Protein AF-A0A2T2UQH9-F1 (afdb_monomer_lite)

Foldseek 3Di:
DDDDDDDDDDDDDDDDDDDDPPDDDPPQDAPVNADLVRLLLLLLLLLQLCVQCVVVVVVLVVVLCVPQNDLVPGDPVSVVVSVVVVVVSVVVSVVSSLVSSCVSCVVVVHHSVVSVSLVVSLVVHVVSVVSSVVSNVVSNVVPPPPPPPPDPPPPDDDDD

Structure (mmCIF, N/CA/C/O backbone):
data_AF-A0A2T2UQH9-F1
#
_entry.id   AF-A0A2T2UQH9-F1
#
loop_
_atom_site.group_PDB
_atom_site.id
_atom_site.type_symbol
_atom_site.label_atom_id
_atom_site.label_alt_id
_atom_site.label_comp_id
_atom_site.label_asym_id
_atom_site.label_entity_id
_atom_site.label_seq_id
_atom_site.pdbx_PDB_ins_code
_atom_site.Cartn_x
_atom_site.Cartn_y
_atom_site.Cartn_z
_atom_site.occupancy
_atom_site.B_iso_or_equiv
_atom_site.auth_seq_id
_atom_site.auth_comp_id
_atom_site.auth_asym_id
_atom_site.auth_atom_id
_atom_site.pdbx_PDB_model_num
ATOM 1 N N . MET A 1 1 ? -46.839 58.096 -2.280 1.00 36.38 1 MET A N 1
ATOM 2 C CA . MET A 1 1 ? -46.205 58.096 -3.616 1.00 36.38 1 MET A CA 1
ATOM 3 C C . MET A 1 1 ? -44.709 58.254 -3.361 1.00 36.38 1 MET A C 1
ATOM 5 O O . MET A 1 1 ? -44.332 59.307 -2.877 1.00 36.38 1 MET A O 1
ATOM 9 N N . SER A 1 2 ? -43.896 57.186 -3.311 1.00 45.06 2 SER A N 1
ATOM 10 C CA . SER A 1 2 ? -43.338 56.434 -4.468 1.00 45.06 2 SER A CA 1
ATOM 11 C C . SER A 1 2 ? -42.631 57.422 -5.413 1.00 45.06 2 SER A C 1
ATOM 13 O O . SER A 1 2 ? -43.298 58.345 -5.855 1.00 45.06 2 SER A O 1
ATOM 15 N N . VAL A 1 3 ? -41.337 57.388 -5.758 1.00 42.34 3 VAL A N 1
ATOM 16 C CA . VAL A 1 3 ? -40.361 56.331 -6.123 1.00 42.34 3 VAL A CA 1
ATOM 17 C C . VAL A 1 3 ? -38.972 57.045 -6.121 1.00 42.34 3 VAL A C 1
ATOM 19 O O . VAL A 1 3 ? -38.920 58.192 -6.542 1.00 42.34 3 VAL A O 1
ATOM 22 N N . LEU A 1 4 ? -37.905 56.583 -5.447 1.00 47.66 4 LEU A N 1
ATOM 23 C CA . LEU A 1 4 ? -36.890 55.568 -5.826 1.00 47.66 4 LEU A CA 1
ATOM 24 C C . LEU A 1 4 ? -35.844 56.036 -6.873 1.00 47.66 4 LEU A C 1
ATOM 26 O O . LEU A 1 4 ? -36.205 56.674 -7.855 1.00 47.66 4 LEU A O 1
ATOM 30 N N . LEU A 1 5 ? -34.601 55.547 -6.67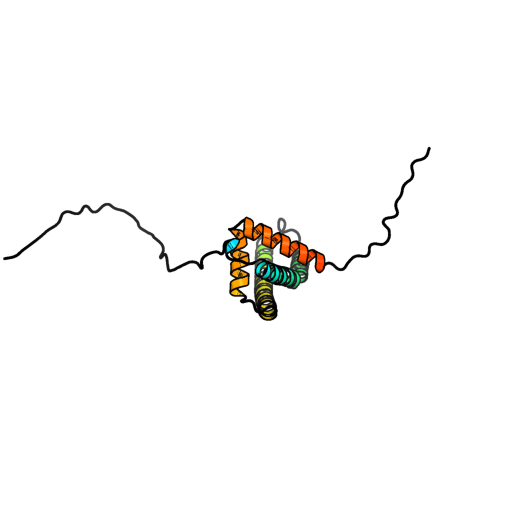5 1.00 47.72 5 LEU A N 1
ATOM 31 C CA . LEU A 1 5 ? -33.456 55.382 -7.612 1.00 47.72 5 LEU A CA 1
ATOM 32 C C . LEU A 1 5 ? -32.379 56.492 -7.593 1.00 47.72 5 LEU A C 1
ATOM 34 O O . LEU A 1 5 ? -32.705 57.662 -7.495 1.00 47.72 5 LEU A O 1
ATOM 38 N N . LEU A 1 6 ? -31.068 56.240 -7.726 1.00 43.88 6 LEU A N 1
ATOM 39 C CA . LEU A 1 6 ? -30.226 55.041 -7.937 1.00 43.88 6 LEU A CA 1
ATOM 40 C C . LEU A 1 6 ? -28.779 55.504 -7.620 1.00 43.88 6 LEU A C 1
ATOM 42 O O . LEU A 1 6 ? -28.337 56.524 -8.135 1.00 43.88 6 LEU A O 1
ATOM 46 N N . ALA A 1 7 ? -28.118 54.896 -6.637 1.00 45.59 7 ALA A N 1
ATOM 47 C CA . ALA A 1 7 ? -26.964 53.995 -6.781 1.00 45.59 7 ALA A CA 1
ATOM 48 C C . ALA A 1 7 ? -25.593 54.620 -7.096 1.00 45.59 7 ALA A C 1
ATOM 50 O O . ALA A 1 7 ? -25.277 55.001 -8.218 1.00 45.59 7 ALA A O 1
ATOM 51 N N . VAL A 1 8 ? -24.726 54.542 -6.086 1.00 45.09 8 VAL A N 1
ATOM 52 C CA . VAL A 1 8 ? -23.270 54.536 -6.221 1.00 45.09 8 VAL A CA 1
ATOM 53 C C . VAL A 1 8 ? -22.791 53.184 -5.707 1.00 45.09 8 VAL A C 1
ATOM 55 O O . VAL A 1 8 ? -23.040 52.847 -4.552 1.00 45.09 8 VAL A O 1
ATOM 58 N N . ALA A 1 9 ? -22.084 52.421 -6.536 1.00 47.72 9 ALA A N 1
ATOM 59 C CA . ALA A 1 9 ? -21.174 51.396 -6.043 1.00 47.72 9 ALA A CA 1
ATOM 60 C C . ALA A 1 9 ? -20.015 51.225 -7.030 1.00 47.72 9 ALA A C 1
ATOM 62 O O . ALA A 1 9 ? -20.190 50.800 -8.170 1.00 47.72 9 ALA A O 1
ATOM 63 N N . PHE A 1 10 ? -18.837 51.617 -6.552 1.00 44.09 10 PHE A N 1
ATOM 64 C CA . PHE A 1 10 ? -17.521 51.435 -7.150 1.00 44.09 10 PHE A CA 1
ATOM 65 C C . PHE A 1 10 ? -17.309 50.005 -7.673 1.00 44.09 10 PHE A C 1
ATOM 67 O O . PHE A 1 10 ? -17.464 49.037 -6.929 1.00 44.09 10 PHE A O 1
ATOM 74 N N . VAL A 1 11 ? -16.855 49.879 -8.920 1.00 46.97 11 VAL A N 1
ATOM 75 C CA . VAL A 1 11 ? -16.303 48.631 -9.461 1.00 46.97 11 VAL A CA 1
ATOM 76 C C . VAL A 1 11 ? -14.799 48.625 -9.184 1.00 46.97 11 VAL A C 1
ATOM 78 O O . VAL A 1 11 ? -14.047 49.379 -9.798 1.00 46.97 11 VAL A O 1
ATOM 81 N N . VAL A 1 12 ? -14.357 47.789 -8.243 1.00 55.78 12 VAL A N 1
ATOM 82 C CA . VAL A 1 12 ? -12.935 47.474 -8.016 1.00 55.78 12 VAL A CA 1
ATOM 83 C C . VAL A 1 12 ? -12.594 46.202 -8.811 1.00 55.78 12 VAL A C 1
ATOM 85 O O . VAL A 1 12 ? -13.371 45.246 -8.761 1.00 55.78 12 VAL A O 1
ATOM 88 N N . PRO A 1 13 ? -11.467 46.144 -9.548 1.00 52.59 13 PRO A N 1
ATOM 89 C CA . PRO A 1 13 ? -11.100 44.976 -10.340 1.00 52.59 13 PRO A CA 1
ATOM 90 C C . PRO A 1 13 ? -10.556 43.881 -9.416 1.00 52.59 13 PRO A C 1
ATOM 92 O O . PRO A 1 13 ? -9.558 44.080 -8.725 1.00 52.59 13 PRO A O 1
ATOM 95 N N . GLY A 1 14 ? -11.190 42.709 -9.391 1.00 47.91 14 GLY A N 1
ATOM 96 C CA . GLY A 1 14 ? -10.722 41.619 -8.541 1.00 47.91 14 GLY A CA 1
ATOM 97 C C . GLY A 1 14 ? -11.317 40.259 -8.884 1.00 47.91 14 GLY A C 1
ATOM 98 O O . GLY A 1 14 ? -12.526 40.075 -8.848 1.00 47.91 14 GLY A O 1
ATOM 99 N N . VAL A 1 15 ? -10.414 39.294 -9.078 1.00 48.50 15 VAL A N 1
ATOM 100 C CA . VAL A 1 15 ? -10.625 37.837 -8.994 1.00 48.50 15 VAL A CA 1
ATOM 101 C C . VAL A 1 15 ? -11.167 37.154 -10.259 1.00 48.50 15 VAL A C 1
ATOM 103 O O . VAL A 1 15 ? -12.311 36.717 -10.336 1.00 48.50 15 VAL A O 1
ATOM 106 N N . LEU A 1 16 ? -10.268 36.924 -11.220 1.00 50.91 16 LEU A N 1
ATOM 107 C CA . LEU A 1 16 ? -10.357 35.754 -12.096 1.00 50.91 16 LEU A CA 1
ATOM 108 C C . LEU A 1 16 ? -9.800 34.522 -11.356 1.00 50.91 16 LEU A C 1
ATOM 110 O O . LEU A 1 16 ? -8.708 34.573 -10.796 1.00 50.91 16 LEU A O 1
ATOM 114 N N . ALA A 1 17 ? -10.559 33.424 -11.427 1.00 45.41 17 ALA A N 1
ATOM 115 C CA . ALA A 1 17 ? -10.229 32.048 -11.034 1.00 45.41 17 ALA A CA 1
ATOM 116 C C . ALA A 1 17 ? -10.311 31.673 -9.536 1.00 45.41 17 ALA A C 1
ATOM 118 O O . ALA A 1 17 ? -9.343 31.207 -8.938 1.00 45.41 17 ALA A O 1
ATOM 119 N N . GLN A 1 18 ? -11.516 31.711 -8.957 1.00 42.19 18 GLN A N 1
ATOM 120 C CA . GLN A 1 18 ? -11.871 30.695 -7.959 1.00 42.19 18 GLN A CA 1
ATOM 121 C C . GLN A 1 18 ? -12.365 29.456 -8.711 1.00 42.19 18 GLN A C 1
ATOM 123 O O . GLN A 1 18 ? -13.416 29.477 -9.350 1.00 42.19 18 GLN A O 1
ATOM 128 N N . ALA A 1 19 ? -11.569 28.387 -8.678 1.00 50.94 19 ALA A N 1
ATOM 129 C CA . ALA A 1 19 ? -12.013 27.063 -9.092 1.00 50.94 19 ALA A CA 1
ATOM 130 C C . ALA A 1 19 ? -13.289 26.684 -8.313 1.00 50.94 19 ALA A C 1
ATOM 132 O O . ALA A 1 19 ? -13.402 27.052 -7.139 1.00 50.94 19 ALA A O 1
ATOM 133 N N . PRO A 1 20 ? -14.241 25.953 -8.918 1.00 44.41 20 PRO A N 1
ATOM 134 C CA . PRO A 1 20 ? -15.469 25.579 -8.235 1.00 44.41 20 PRO A CA 1
ATOM 135 C C . PRO A 1 20 ? -15.127 24.742 -6.997 1.00 44.41 20 PRO A C 1
ATOM 137 O O . PRO A 1 20 ? -14.677 23.601 -7.099 1.00 44.41 20 PRO A O 1
ATOM 140 N N . GLN A 1 21 ? -15.346 25.317 -5.813 1.00 52.44 21 GLN A N 1
ATOM 141 C CA . GLN A 1 21 ? -15.397 24.585 -4.553 1.00 52.44 21 GLN A CA 1
ATOM 142 C C . GLN A 1 21 ? -16.706 23.790 -4.520 1.00 52.44 21 GLN A C 1
ATOM 144 O O . GLN A 1 21 ? -17.667 24.136 -3.840 1.00 52.44 21 GLN A O 1
ATOM 149 N N . THR A 1 22 ? -16.774 22.718 -5.303 1.00 46.56 22 THR A N 1
ATOM 150 C CA . THR A 1 22 ? -17.839 21.725 -5.176 1.00 46.56 22 THR A CA 1
ATOM 151 C C . THR A 1 22 ? -17.652 20.953 -3.872 1.00 46.56 22 THR A C 1
ATOM 153 O O . THR A 1 22 ? -16.752 20.127 -3.762 1.00 46.56 22 THR A O 1
ATOM 156 N N . GLY A 1 23 ? -18.511 21.248 -2.893 1.00 40.72 23 GLY A N 1
ATOM 157 C CA . GLY A 1 23 ? -19.124 20.278 -1.981 1.00 40.72 23 GLY A CA 1
ATOM 158 C C . GLY A 1 23 ? -18.207 19.265 -1.289 1.00 40.72 23 GLY A C 1
ATOM 159 O O . GLY A 1 23 ? -18.021 18.159 -1.779 1.00 40.72 23 GLY A O 1
ATOM 160 N N . GLY A 1 24 ? -17.750 19.629 -0.086 1.00 46.56 24 GLY A N 1
ATOM 161 C CA . GLY A 1 24 ? -17.467 18.720 1.029 1.00 46.56 24 GLY A CA 1
ATOM 162 C C . GLY A 1 24 ? -16.472 17.594 0.761 1.00 46.56 24 GLY A C 1
ATOM 163 O O . GLY A 1 24 ? -16.866 16.461 0.490 1.00 46.56 24 GLY A O 1
ATOM 164 N N . GLN A 1 25 ? -15.177 17.848 0.978 1.00 51.00 25 GLN A N 1
ATOM 165 C CA . GLN A 1 25 ? -14.271 16.727 1.228 1.00 51.00 25 GLN A CA 1
ATOM 166 C C . GLN A 1 25 ? -14.816 15.898 2.402 1.00 51.00 25 GLN A C 1
ATOM 168 O O . GLN A 1 25 ? -15.250 16.480 3.403 1.00 51.00 25 GLN A O 1
ATOM 173 N N . PRO A 1 26 ? -14.819 14.555 2.312 1.00 64.19 26 PRO A N 1
ATOM 174 C CA . PRO A 1 26 ? -15.248 13.727 3.427 1.00 64.19 26 PRO A CA 1
ATOM 175 C C . PRO A 1 26 ? -14.415 14.105 4.653 1.00 64.19 26 PRO A C 1
ATOM 177 O O . PRO A 1 26 ? -13.190 14.000 4.616 1.00 64.19 26 PRO A O 1
ATOM 180 N N . LYS A 1 27 ? -15.082 14.570 5.722 1.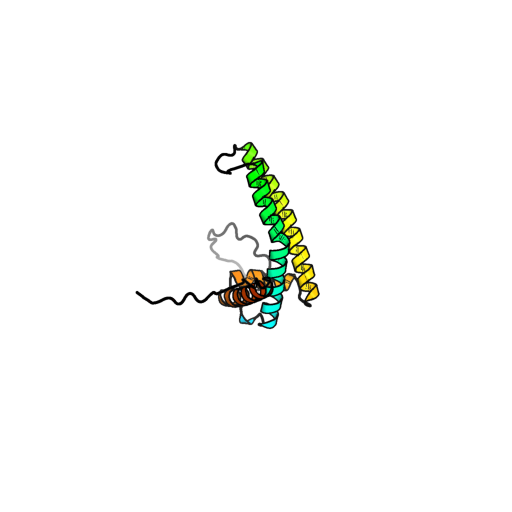00 80.12 27 LYS A N 1
ATOM 181 C CA . LYS A 1 27 ? -14.437 15.035 6.962 1.00 80.12 27 LYS A CA 1
ATOM 182 C C . LYS A 1 27 ? -13.332 14.058 7.377 1.00 80.12 27 LYS A C 1
ATOM 184 O O . LYS A 1 27 ? -13.607 12.878 7.589 1.00 80.12 27 LYS A O 1
ATOM 189 N N . MET A 1 28 ? -12.087 14.502 7.460 1.00 87.38 28 MET A N 1
ATOM 190 C CA . MET A 1 28 ? -11.011 13.608 7.891 1.00 87.38 28 MET A CA 1
ATOM 191 C C . MET A 1 28 ? -11.238 13.208 9.352 1.00 87.38 28 MET A C 1
ATOM 193 O O . MET A 1 28 ? -11.766 13.994 10.137 1.00 87.38 28 MET A O 1
ATOM 197 N N . LEU A 1 29 ? -10.938 11.952 9.674 1.00 89.62 29 LEU A N 1
ATOM 198 C CA . LEU A 1 29 ? -11.138 11.391 11.006 1.00 89.62 29 LEU A CA 1
ATOM 199 C C . LEU A 1 29 ? -9.963 11.787 11.898 1.00 89.62 29 LEU A C 1
ATOM 201 O O . LEU A 1 29 ? -8.806 11.582 11.536 1.00 89.62 29 LEU A O 1
ATOM 205 N N . SER A 1 30 ? -10.258 12.322 13.071 1.00 88.50 30 SER A N 1
ATOM 206 C CA . SER A 1 30 ? -9.268 12.489 14.126 1.00 88.50 30 SER A CA 1
ATOM 207 C C . SER A 1 30 ? -9.046 11.174 14.872 1.00 88.50 30 SER A C 1
ATOM 209 O O . SER A 1 30 ? -9.827 10.225 14.762 1.00 88.50 30 SER A O 1
ATOM 211 N N . SER A 1 31 ? -7.997 11.121 15.688 1.00 86.38 31 SER A N 1
ATOM 212 C CA . SER A 1 31 ? -7.755 10.003 16.606 1.00 86.38 31 SER A CA 1
ATOM 213 C C . SER A 1 31 ? -8.976 9.668 17.481 1.00 86.38 31 SER A C 1
ATOM 215 O O . SER A 1 31 ? -9.228 8.496 17.750 1.00 86.38 31 SER A O 1
ATOM 217 N N . SER A 1 32 ? -9.751 10.666 17.907 1.00 90.75 32 SER A N 1
ATOM 218 C CA . SER A 1 32 ? -10.925 10.465 18.769 1.00 90.75 32 SER A CA 1
ATOM 219 C C . SER A 1 32 ? -12.135 9.893 18.022 1.00 90.75 32 SER A C 1
ATOM 221 O O . SER A 1 32 ? -13.002 9.291 18.646 1.00 90.75 32 SER A O 1
ATOM 223 N N . ASP A 1 33 ? -12.181 10.031 16.692 1.00 90.56 33 ASP A N 1
ATOM 224 C CA . ASP A 1 33 ? -13.275 9.525 15.850 1.00 90.56 33 ASP A CA 1
ATOM 225 C C . ASP A 1 33 ? -13.147 8.020 15.536 1.00 90.56 33 ASP A C 1
ATOM 227 O O . ASP A 1 33 ? -14.008 7.448 14.862 1.00 90.56 33 ASP A O 1
ATOM 231 N N . VAL A 1 34 ? -12.054 7.379 15.968 1.00 92.00 34 VAL A N 1
ATOM 232 C CA . VAL A 1 34 ? -11.744 5.974 15.673 1.00 92.00 34 VAL A CA 1
ATOM 233 C C . VAL A 1 34 ? -11.397 5.235 16.965 1.00 92.00 34 VAL A C 1
ATOM 235 O O . VAL A 1 34 ? -10.431 5.568 17.662 1.00 92.00 34 VAL A O 1
ATOM 238 N N . SER A 1 35 ? -12.170 4.194 17.278 1.00 95.44 35 SER A N 1
ATOM 239 C CA . SER A 1 35 ? -11.932 3.371 18.468 1.00 95.44 35 SER A CA 1
ATOM 240 C C . SER A 1 35 ? -10.704 2.466 18.303 1.00 95.44 35 SER A C 1
ATOM 242 O O . SER A 1 35 ? -10.289 2.149 17.185 1.00 95.44 35 SER A O 1
ATOM 244 N N . ASP A 1 36 ? -10.120 1.997 19.409 1.00 94.19 36 ASP A N 1
ATOM 245 C CA . ASP A 1 36 ? -8.977 1.070 19.357 1.00 94.19 36 ASP A CA 1
ATOM 246 C C . ASP A 1 36 ? -9.315 -0.249 18.649 1.00 94.19 36 ASP A C 1
ATOM 248 O O . ASP A 1 36 ? -8.485 -0.814 17.933 1.00 94.19 36 ASP A O 1
ATOM 252 N N . GLU A 1 37 ? -10.552 -0.734 18.790 1.00 94.75 37 GLU A N 1
ATOM 253 C CA . GLU A 1 37 ? -11.013 -1.926 18.079 1.00 94.75 37 GLU A CA 1
ATOM 254 C C . GLU A 1 37 ? -11.002 -1.707 16.558 1.00 94.75 37 GLU A C 1
ATOM 256 O O . GLU A 1 37 ? -10.555 -2.570 15.793 1.00 94.75 37 GLU A O 1
ATOM 261 N N . GLU A 1 38 ? -11.439 -0.530 16.107 1.00 94.69 38 GLU A N 1
ATOM 262 C CA . GLU A 1 38 ? -11.412 -0.163 14.696 1.00 94.69 38 GLU A CA 1
ATOM 263 C C . GLU A 1 38 ? -9.987 0.002 14.183 1.00 94.69 38 GLU A C 1
ATOM 265 O O . GLU A 1 38 ? -9.669 -0.523 13.114 1.00 94.69 38 GLU A O 1
ATOM 270 N N . ILE A 1 39 ? -9.103 0.630 14.962 1.00 95.88 39 ILE A N 1
ATOM 271 C CA . ILE A 1 39 ? -7.674 0.722 14.641 1.00 95.88 39 ILE A CA 1
ATOM 272 C C . ILE A 1 39 ? -7.072 -0.675 14.478 1.00 95.88 39 ILE A C 1
ATOM 274 O O . ILE A 1 39 ? -6.383 -0.932 13.490 1.00 95.88 39 ILE A O 1
ATOM 278 N N . ASN A 1 40 ? -7.384 -1.611 15.373 1.00 95.94 40 ASN A N 1
ATOM 279 C CA . ASN A 1 40 ? -6.905 -2.989 15.293 1.00 95.94 40 ASN A CA 1
ATOM 280 C C . ASN A 1 40 ? -7.438 -3.730 14.056 1.00 95.94 40 ASN A C 1
ATOM 282 O O . ASN A 1 40 ? -6.697 -4.470 13.396 1.00 95.94 40 ASN A O 1
ATOM 286 N N . LYS A 1 41 ? -8.714 -3.539 13.697 1.00 96.69 41 LYS A N 1
ATOM 287 C CA . LYS A 1 41 ? -9.295 -4.100 12.464 1.00 96.69 41 LYS A CA 1
ATOM 288 C C . LYS A 1 41 ? -8.620 -3.510 11.223 1.00 96.69 41 LYS A C 1
ATOM 290 O O . LYS A 1 41 ? -8.186 -4.278 10.359 1.00 96.69 41 LYS A O 1
ATOM 295 N N . VAL A 1 42 ? -8.464 -2.187 11.163 1.00 96.38 42 VAL A N 1
ATOM 296 C CA . VAL A 1 42 ? -7.797 -1.474 10.062 1.00 96.38 42 VAL A CA 1
ATOM 297 C C . VAL A 1 42 ? -6.340 -1.910 9.934 1.00 96.38 42 VAL A C 1
ATOM 299 O O . VAL A 1 42 ? -5.904 -2.231 8.830 1.00 96.38 42 VAL A O 1
ATOM 302 N N . ALA A 1 43 ? -5.604 -2.021 11.040 1.00 96.44 43 ALA A N 1
ATOM 303 C CA . ALA A 1 43 ? -4.225 -2.497 11.056 1.00 96.44 43 ALA A CA 1
ATOM 304 C C . ALA A 1 43 ? -4.103 -3.910 10.465 1.00 96.44 43 ALA A C 1
ATOM 306 O O . ALA A 1 43 ? -3.285 -4.143 9.572 1.00 96.44 43 ALA A O 1
ATOM 307 N N . LYS A 1 44 ? -4.976 -4.839 10.879 1.00 95.38 44 LYS A N 1
ATOM 308 C CA . LYS A 1 44 ? -5.044 -6.203 10.325 1.00 95.38 44 LYS A CA 1
ATOM 309 C C . LYS A 1 44 ? -5.310 -6.213 8.823 1.00 95.38 44 LYS A C 1
ATOM 311 O O . LYS A 1 44 ? -4.642 -6.937 8.080 1.00 95.38 44 LYS A O 1
ATOM 316 N N . ILE A 1 45 ? -6.262 -5.402 8.362 1.00 95.25 45 ILE A N 1
ATOM 317 C CA . ILE A 1 45 ? -6.593 -5.280 6.936 1.00 95.25 45 ILE A CA 1
ATOM 318 C C . ILE A 1 45 ? -5.404 -4.702 6.163 1.00 95.25 45 ILE A C 1
ATOM 320 O O . ILE A 1 45 ? -5.022 -5.247 5.124 1.00 95.25 45 ILE A O 1
ATOM 324 N N . ALA A 1 46 ? -4.781 -3.643 6.680 1.00 93.94 46 ALA A N 1
ATOM 325 C CA . ALA A 1 46 ? -3.649 -2.970 6.060 1.00 93.94 46 ALA A CA 1
ATOM 326 C C . ALA A 1 46 ? -2.437 -3.902 5.930 1.00 93.94 46 ALA A C 1
ATOM 328 O O . ALA A 1 46 ? -1.893 -4.040 4.833 1.00 93.94 46 ALA A O 1
ATOM 329 N N . VAL A 1 47 ? -2.057 -4.609 7.001 1.00 94.75 47 VAL A N 1
ATOM 330 C CA . VAL A 1 47 ? -0.933 -5.561 6.991 1.00 94.75 47 VAL A CA 1
ATOM 331 C C . VAL A 1 47 ? -1.175 -6.683 5.983 1.00 94.75 47 VAL A C 1
ATOM 333 O O . VAL A 1 47 ? -0.321 -6.939 5.130 1.00 94.75 47 VAL A O 1
ATOM 336 N N . LYS A 1 48 ? -2.353 -7.320 6.000 1.00 94.44 48 LYS A N 1
ATOM 337 C CA . LYS A 1 48 ? -2.677 -8.386 5.036 1.00 94.44 48 LYS A CA 1
ATOM 338 C C . LYS A 1 48 ? -2.670 -7.886 3.594 1.00 94.44 48 LYS A C 1
ATOM 340 O O . LYS A 1 48 ? -2.134 -8.552 2.708 1.00 94.44 48 LYS A O 1
ATOM 345 N N . THR A 1 49 ? -3.217 -6.697 3.360 1.00 92.00 49 THR A N 1
ATOM 346 C CA . THR A 1 49 ? -3.247 -6.078 2.032 1.00 92.00 49 THR A CA 1
ATOM 347 C C . THR A 1 49 ? -1.832 -5.763 1.531 1.00 92.00 49 THR A C 1
ATOM 349 O O . THR A 1 49 ? -1.502 -6.055 0.379 1.00 92.00 49 THR A O 1
ATOM 352 N N . GLN A 1 50 ? -0.957 -5.241 2.397 1.00 89.81 50 GLN A N 1
ATOM 353 C CA . GLN A 1 50 ? 0.455 -5.012 2.072 1.00 89.81 50 GLN A CA 1
ATOM 354 C C . GLN A 1 50 ? 1.181 -6.323 1.745 1.00 89.81 50 GLN A C 1
ATOM 356 O O . GLN A 1 50 ? 1.929 -6.396 0.766 1.00 89.81 50 GLN A O 1
ATOM 361 N N . MET A 1 51 ? 0.935 -7.382 2.519 1.00 89.94 51 MET A N 1
ATOM 362 C CA . MET A 1 51 ? 1.549 -8.690 2.281 1.00 89.94 51 MET A CA 1
ATOM 363 C C . MET A 1 51 ? 1.074 -9.328 0.968 1.00 89.94 51 MET A C 1
ATOM 365 O O . MET A 1 51 ? 1.884 -9.937 0.264 1.00 89.94 51 MET A O 1
ATOM 369 N N . ALA A 1 52 ? -0.187 -9.122 0.574 1.00 91.50 52 ALA A N 1
ATOM 370 C CA . ALA A 1 52 ? -0.770 -9.694 -0.643 1.00 91.50 52 ALA A CA 1
ATOM 371 C C . ALA A 1 52 ? -0.083 -9.251 -1.951 1.00 91.50 52 ALA A C 1
ATOM 373 O O . ALA A 1 52 ? -0.126 -9.983 -2.947 1.00 91.50 52 ALA A O 1
ATOM 374 N N . THR A 1 53 ? 0.568 -8.083 -1.956 1.00 91.44 53 THR A N 1
ATOM 375 C CA . THR A 1 53 ? 1.321 -7.559 -3.115 1.00 91.44 53 THR A CA 1
ATOM 376 C C . THR A 1 53 ? 2.837 -7.567 -2.909 1.00 91.44 53 THR A C 1
ATOM 378 O O . THR A 1 53 ? 3.594 -7.238 -3.822 1.00 91.44 53 THR A O 1
ATOM 381 N N . ARG A 1 54 ? 3.331 -7.989 -1.737 1.00 92.94 54 ARG A N 1
ATOM 382 C CA . ARG A 1 54 ? 4.763 -7.935 -1.397 1.00 92.94 54 ARG A CA 1
ATOM 383 C C . ARG A 1 54 ? 5.632 -8.751 -2.356 1.00 92.94 54 ARG A C 1
ATOM 385 O O . ARG A 1 54 ? 6.640 -8.245 -2.849 1.00 92.94 54 ARG A O 1
ATOM 392 N N . LYS A 1 55 ? 5.231 -9.995 -2.642 1.00 92.38 55 LYS A N 1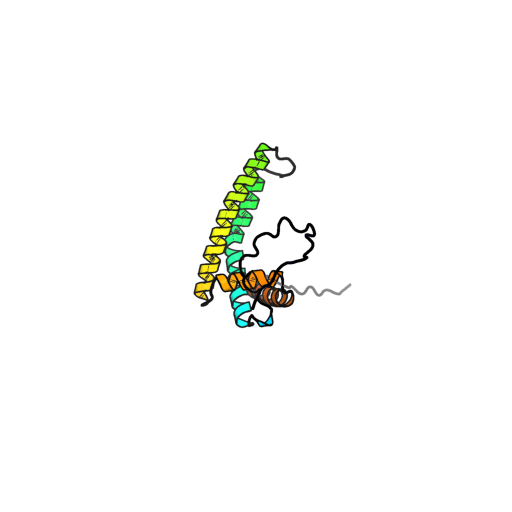
ATOM 393 C CA . LYS A 1 55 ? 5.947 -10.875 -3.584 1.00 92.38 55 LYS A CA 1
ATOM 394 C C . LYS A 1 55 ? 5.947 -10.300 -5.002 1.00 92.38 55 LYS A C 1
ATOM 396 O O . LYS A 1 55 ? 6.966 -10.352 -5.679 1.00 92.38 55 LYS A O 1
ATOM 401 N N . GLU A 1 56 ? 4.839 -9.702 -5.427 1.00 92.94 56 GLU A N 1
ATOM 402 C CA . GLU A 1 56 ? 4.705 -9.090 -6.755 1.00 92.94 56 GLU A CA 1
ATOM 403 C C . GLU A 1 56 ? 5.576 -7.847 -6.895 1.00 92.94 56 GLU A C 1
ATOM 405 O O . GLU A 1 56 ? 6.253 -7.703 -7.905 1.00 92.94 56 GLU A O 1
ATOM 410 N N . ARG A 1 57 ? 5.644 -6.993 -5.866 1.00 93.06 57 ARG A N 1
ATOM 411 C CA . ARG A 1 57 ? 6.575 -5.855 -5.838 1.00 93.06 57 ARG A CA 1
ATOM 412 C C . ARG A 1 57 ? 8.024 -6.319 -5.932 1.00 93.06 57 ARG A C 1
ATOM 414 O O . ARG A 1 57 ? 8.809 -5.734 -6.673 1.00 93.06 57 ARG A O 1
ATOM 421 N N . GLN A 1 58 ? 8.389 -7.368 -5.196 1.00 95.56 58 GLN A N 1
ATOM 422 C CA . GLN A 1 58 ? 9.741 -7.923 -5.254 1.00 95.56 58 GLN A CA 1
ATOM 423 C C . GLN A 1 58 ? 10.048 -8.504 -6.635 1.00 95.56 58 GLN A C 1
ATOM 425 O O . GLN A 1 58 ? 11.121 -8.245 -7.176 1.00 95.56 58 GLN A O 1
ATOM 430 N N . LYS A 1 59 ? 9.099 -9.247 -7.212 1.00 95.62 59 LYS A N 1
ATOM 431 C CA . LYS A 1 59 ? 9.200 -9.781 -8.568 1.00 95.62 59 LYS A CA 1
ATOM 432 C C . LYS A 1 59 ? 9.353 -8.654 -9.586 1.00 95.62 59 LYS A C 1
ATOM 434 O O . LYS A 1 59 ? 10.319 -8.670 -10.327 1.00 95.62 59 LYS A O 1
ATOM 439 N N . LEU A 1 60 ? 8.508 -7.624 -9.534 1.00 95.00 60 LEU A N 1
ATOM 440 C CA . LEU A 1 60 ? 8.613 -6.453 -10.404 1.00 95.00 60 LEU A CA 1
ATOM 441 C C . LEU A 1 60 ? 10.005 -5.820 -10.325 1.00 95.00 60 LEU A C 1
ATOM 443 O O . LEU A 1 60 ? 10.616 -5.577 -11.355 1.00 95.00 60 LEU A O 1
ATOM 447 N N . ARG A 1 61 ? 10.546 -5.594 -9.121 1.00 93.56 61 ARG A N 1
ATOM 448 C CA . ARG A 1 61 ? 11.899 -5.029 -8.965 1.00 93.56 61 ARG A CA 1
ATOM 449 C C . ARG A 1 61 ? 12.973 -5.915 -9.600 1.00 93.56 61 ARG A C 1
ATOM 451 O O . ARG A 1 61 ? 13.879 -5.388 -10.236 1.00 93.56 61 ARG A O 1
ATOM 458 N N . ARG A 1 62 ? 12.880 -7.239 -9.428 1.00 95.31 62 ARG A N 1
ATOM 459 C CA . ARG A 1 62 ? 13.811 -8.203 -10.036 1.00 95.31 62 ARG A CA 1
ATOM 460 C C . ARG A 1 62 ? 13.690 -8.212 -11.556 1.00 95.31 62 ARG A C 1
ATOM 462 O O . ARG A 1 62 ? 14.707 -8.103 -12.226 1.00 95.31 62 ARG A O 1
ATOM 469 N N . ASP A 1 63 ? 12.468 -8.284 -12.071 1.00 94.50 63 ASP A N 1
ATOM 470 C CA . ASP A 1 63 ? 12.176 -8.328 -13.502 1.00 94.50 63 ASP A CA 1
ATOM 471 C C . ASP A 1 63 ? 12.647 -7.036 -14.185 1.00 94.50 63 ASP A C 1
ATOM 473 O O . ASP A 1 63 ? 13.325 -7.102 -15.204 1.00 94.50 63 ASP A O 1
ATOM 477 N N . MET A 1 64 ? 12.384 -5.867 -13.586 1.00 93.94 64 MET A N 1
ATOM 478 C CA . MET A 1 64 ? 12.840 -4.579 -14.126 1.00 93.94 64 MET A CA 1
ATOM 479 C C . MET A 1 64 ? 14.364 -4.450 -14.097 1.00 93.94 64 MET A C 1
ATOM 481 O O . MET A 1 64 ? 14.950 -4.035 -15.090 1.00 93.94 64 MET A O 1
ATOM 485 N N . LYS A 1 65 ? 15.018 -4.855 -12.998 1.00 92.88 65 LYS A N 1
ATOM 486 C CA . LYS A 1 65 ? 16.487 -4.851 -12.914 1.00 92.88 65 LYS A CA 1
ATOM 487 C C . LYS A 1 65 ? 17.115 -5.820 -13.921 1.00 92.88 65 LYS A C 1
ATOM 489 O O . LYS A 1 65 ? 18.141 -5.496 -14.500 1.00 92.88 65 LYS A O 1
ATOM 494 N N . LYS A 1 66 ? 16.514 -6.998 -14.123 1.00 94.38 66 LYS A N 1
ATOM 495 C CA . LYS A 1 66 ? 17.002 -8.009 -15.070 1.00 94.38 66 LYS A CA 1
ATOM 496 C C . LYS A 1 66 ? 16.832 -7.558 -16.521 1.00 94.38 66 LYS A C 1
ATOM 498 O O . LYS A 1 66 ? 17.728 -7.794 -17.316 1.00 94.38 66 LYS A O 1
ATOM 503 N N . LYS A 1 67 ? 15.685 -6.960 -16.858 1.00 94.50 67 LYS A N 1
ATOM 504 C CA . LYS A 1 67 ? 15.341 -6.591 -18.237 1.00 94.50 67 LYS A CA 1
ATOM 505 C C . LYS A 1 67 ? 16.020 -5.303 -18.700 1.00 94.50 67 LYS A C 1
ATOM 507 O O . LYS A 1 67 ? 16.437 -5.249 -19.843 1.00 94.50 67 LYS A O 1
ATOM 512 N N . TYR A 1 68 ? 16.121 -4.301 -17.829 1.00 93.12 68 TYR A N 1
ATOM 513 C CA . TYR A 1 68 ? 16.570 -2.961 -18.220 1.00 93.12 68 TYR A CA 1
ATOM 514 C C . TYR A 1 68 ? 17.850 -2.496 -17.501 1.00 93.12 68 TYR A C 1
ATOM 516 O O . TYR A 1 68 ? 18.387 -1.440 -17.808 1.00 93.12 68 TYR A O 1
ATOM 524 N N . GLY A 1 69 ? 18.349 -3.238 -16.507 1.00 90.38 69 GLY A N 1
ATOM 525 C CA . GLY A 1 69 ? 19.574 -2.863 -15.797 1.00 90.38 69 GLY A CA 1
ATOM 526 C C . GLY A 1 69 ? 19.425 -1.619 -14.911 1.00 90.38 69 GLY A C 1
ATOM 527 O O . GLY A 1 69 ? 18.447 -1.476 -14.168 1.00 90.38 69 GLY A O 1
ATOM 528 N N . ASN A 1 70 ? 20.442 -0.750 -14.919 1.00 90.38 70 ASN A N 1
ATOM 529 C CA . ASN A 1 70 ? 20.478 0.468 -14.109 1.00 90.38 70 ASN A CA 1
ATOM 530 C C . ASN A 1 70 ? 19.723 1.615 -14.816 1.00 90.38 70 ASN A C 1
ATOM 532 O O . ASN A 1 70 ? 20.142 2.022 -15.897 1.00 90.38 70 ASN A O 1
ATOM 536 N N . PRO A 1 71 ? 18.681 2.218 -14.205 1.00 84.19 71 PRO A N 1
ATOM 537 C CA . PRO A 1 71 ? 17.917 3.312 -14.815 1.00 84.19 71 PRO A CA 1
ATOM 538 C C . PRO A 1 71 ? 18.733 4.516 -15.278 1.00 84.19 71 PRO A C 1
ATOM 540 O O . PRO A 1 71 ? 18.290 5.245 -16.161 1.00 84.19 71 PRO A O 1
ATOM 543 N N . GLN A 1 72 ? 19.900 4.752 -14.679 1.00 87.38 72 GLN A N 1
ATOM 544 C CA . GLN A 1 72 ? 20.775 5.857 -15.070 1.00 87.38 72 GLN A CA 1
ATOM 545 C C . GLN A 1 72 ? 21.468 5.609 -16.416 1.00 87.38 72 GLN A C 1
ATOM 547 O O . GLN A 1 72 ? 21.733 6.568 -17.131 1.00 87.38 72 GLN A O 1
ATOM 552 N N . GLN A 1 73 ? 21.697 4.343 -16.772 1.00 89.19 73 GLN A N 1
ATOM 553 C CA . GLN A 1 73 ? 22.412 3.926 -17.983 1.00 89.19 73 GLN A CA 1
ATOM 554 C C . GLN A 1 73 ? 21.477 3.598 -19.156 1.00 89.19 73 GLN A C 1
ATOM 556 O O . GLN A 1 73 ? 21.951 3.469 -20.275 1.00 89.19 73 GLN A O 1
ATOM 561 N N . MET A 1 74 ? 20.167 3.489 -18.910 1.00 90.69 74 MET A N 1
ATOM 562 C CA . MET A 1 74 ? 19.165 3.245 -19.954 1.00 90.69 74 MET A CA 1
ATOM 563 C C . MET A 1 74 ? 19.078 4.424 -20.932 1.00 90.69 74 MET A C 1
ATOM 565 O O . MET A 1 74 ? 19.044 5.591 -20.500 1.00 90.69 74 MET A O 1
ATOM 569 N N . ASP A 1 75 ? 18.930 4.136 -22.222 1.00 93.75 75 ASP A N 1
ATOM 570 C CA . ASP A 1 75 ? 18.587 5.163 -23.205 1.00 93.75 75 ASP A CA 1
ATOM 571 C C . ASP A 1 75 ? 17.122 5.627 -23.053 1.00 93.75 75 ASP A C 1
ATOM 573 O O . ASP A 1 75 ? 16.336 5.116 -22.245 1.00 93.75 75 ASP A O 1
ATOM 577 N N . SER A 1 76 ? 16.745 6.672 -23.788 1.00 93.06 76 SER A N 1
ATOM 578 C CA . SER A 1 76 ? 15.416 7.289 -23.689 1.00 93.06 76 SER A CA 1
ATOM 579 C C . SER A 1 76 ? 14.271 6.334 -24.051 1.00 93.06 76 SER A C 1
ATOM 581 O O . SER A 1 76 ? 13.209 6.386 -23.421 1.00 93.06 76 SER A O 1
ATOM 583 N N . THR A 1 77 ? 14.481 5.441 -25.018 1.00 93.94 77 THR A N 1
ATOM 584 C CA . THR A 1 77 ? 13.499 4.447 -25.467 1.00 93.94 77 THR A CA 1
ATOM 585 C C . THR A 1 77 ? 13.315 3.367 -24.410 1.00 93.94 77 THR A C 1
ATOM 587 O O . THR A 1 77 ? 12.183 3.087 -24.002 1.00 93.94 77 THR A O 1
ATOM 590 N N . GLU A 1 78 ? 14.412 2.819 -23.886 1.00 93.69 78 GLU A N 1
ATOM 591 C CA . GLU A 1 78 ? 14.380 1.843 -22.790 1.00 93.69 78 GLU A CA 1
ATOM 592 C C . GLU A 1 78 ? 13.721 2.419 -21.533 1.00 93.69 78 GLU A C 1
ATOM 594 O O . GLU A 1 78 ? 12.865 1.776 -20.917 1.00 93.69 78 GLU A O 1
ATOM 599 N N . LYS A 1 79 ? 14.030 3.676 -21.185 1.00 94.69 79 LYS A N 1
ATOM 600 C CA . LYS A 1 79 ? 13.372 4.392 -20.080 1.00 94.69 79 LYS A CA 1
ATOM 601 C C . LYS A 1 79 ? 11.867 4.500 -20.294 1.00 94.69 79 LYS A C 1
ATOM 603 O O . LYS A 1 79 ? 11.101 4.299 -19.346 1.00 94.69 79 LYS A O 1
ATOM 608 N N . ALA A 1 80 ? 11.425 4.831 -21.506 1.00 95.31 80 ALA A N 1
ATOM 609 C CA . ALA A 1 80 ? 10.005 4.943 -21.820 1.00 95.31 80 ALA A CA 1
ATOM 610 C C . ALA A 1 80 ? 9.292 3.587 -21.685 1.00 95.31 80 ALA A C 1
ATOM 612 O O . ALA A 1 80 ? 8.253 3.504 -21.020 1.00 95.31 80 ALA A O 1
ATOM 613 N N . GLN A 1 81 ? 9.878 2.516 -22.226 1.00 95.00 81 GLN A N 1
ATOM 614 C CA . GLN A 1 81 ? 9.336 1.158 -22.124 1.00 95.00 81 GLN A CA 1
ATOM 615 C C . GLN A 1 81 ? 9.278 0.669 -20.671 1.00 95.00 81 GLN A C 1
ATOM 617 O O . GLN A 1 81 ? 8.223 0.224 -20.205 1.00 95.00 81 GLN A O 1
ATOM 622 N N . ALA A 1 82 ? 10.364 0.845 -19.912 1.00 95.12 82 ALA A N 1
ATOM 623 C CA . ALA A 1 82 ? 10.423 0.487 -18.499 1.00 95.12 82 ALA A CA 1
ATOM 624 C C . ALA A 1 82 ? 9.349 1.226 -17.687 1.00 95.12 82 ALA A C 1
ATOM 626 O O . ALA A 1 82 ? 8.621 0.613 -16.903 1.00 95.12 82 ALA A O 1
ATOM 627 N N . ARG A 1 83 ? 9.174 2.537 -17.909 1.00 94.38 83 ARG A N 1
ATOM 628 C CA . ARG A 1 83 ? 8.121 3.331 -17.251 1.00 94.38 83 ARG A CA 1
ATOM 629 C C . ARG A 1 83 ? 6.724 2.812 -17.579 1.00 94.38 83 ARG A C 1
ATOM 631 O O . ARG A 1 83 ? 5.896 2.700 -16.672 1.00 94.38 83 ARG A O 1
ATOM 638 N N . GLN A 1 84 ? 6.450 2.477 -18.839 1.00 95.94 84 GLN A N 1
ATOM 639 C CA . GLN A 1 84 ? 5.151 1.936 -19.237 1.00 95.94 84 GLN A CA 1
ATOM 640 C C . GLN A 1 84 ? 4.865 0.581 -18.580 1.00 95.94 84 GLN A C 1
ATOM 642 O O . GLN A 1 84 ? 3.769 0.372 -18.052 1.00 95.94 84 GLN A O 1
ATOM 647 N N . GLU A 1 85 ? 5.836 -0.333 -18.562 1.00 95.56 85 GLU A N 1
ATOM 648 C CA . GLU A 1 85 ? 5.677 -1.642 -17.922 1.00 95.56 85 GLU A CA 1
ATOM 649 C C . GLU A 1 85 ? 5.493 -1.522 -16.410 1.00 95.56 85 GLU A C 1
ATOM 651 O O . GLU A 1 85 ? 4.572 -2.129 -15.851 1.00 95.56 85 GLU A O 1
ATOM 656 N N . ILE A 1 86 ? 6.303 -0.685 -15.755 1.00 95.31 86 ILE A N 1
ATOM 657 C CA . ILE A 1 86 ? 6.156 -0.372 -14.332 1.00 95.31 86 ILE A CA 1
ATOM 658 C C . ILE A 1 86 ? 4.749 0.156 -14.064 1.00 95.31 86 ILE A C 1
ATOM 660 O O . ILE A 1 86 ? 4.073 -0.358 -13.173 1.00 95.31 86 ILE A O 1
ATOM 664 N N . ARG A 1 87 ? 4.265 1.119 -14.857 1.00 96.31 87 ARG A N 1
ATOM 665 C CA . ARG A 1 87 ? 2.928 1.706 -14.692 1.00 96.31 87 ARG A CA 1
A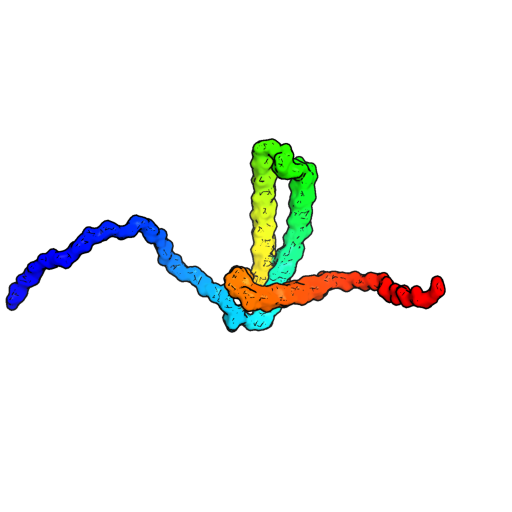TOM 666 C C . ARG A 1 87 ? 1.822 0.660 -14.847 1.00 96.31 87 ARG A C 1
ATOM 668 O O . ARG A 1 87 ? 0.928 0.591 -14.004 1.00 96.31 87 ARG A O 1
ATOM 675 N N . LYS A 1 88 ? 1.894 -0.202 -15.868 1.00 96.44 88 LYS A N 1
ATOM 676 C CA . LYS A 1 88 ? 0.932 -1.304 -16.073 1.00 96.44 88 LYS A CA 1
ATOM 677 C C . LYS A 1 88 ? 0.905 -2.251 -14.868 1.00 96.44 88 LYS A C 1
ATOM 679 O O . LYS A 1 88 ? -0.164 -2.586 -14.355 1.00 96.44 88 LYS A O 1
ATOM 684 N N . LYS A 1 89 ? 2.078 -2.655 -14.372 1.00 95.00 89 LYS A N 1
ATOM 685 C CA . LYS A 1 89 ? 2.198 -3.555 -13.213 1.00 95.00 89 LYS A CA 1
ATOM 686 C C . LYS A 1 89 ? 1.739 -2.883 -11.918 1.00 95.00 89 LYS A C 1
ATOM 688 O O . LYS A 1 89 ? 1.093 -3.535 -11.099 1.00 95.00 89 LYS A O 1
ATOM 693 N N . GLN A 1 90 ? 2.003 -1.589 -11.746 1.00 94.25 90 GLN A N 1
ATOM 694 C CA . GLN A 1 90 ? 1.501 -0.802 -10.620 1.00 94.25 90 GLN A CA 1
ATOM 695 C C . GLN A 1 90 ? -0.026 -0.737 -10.609 1.00 94.25 90 GLN A C 1
ATOM 697 O O . GLN A 1 90 ? -0.616 -1.015 -9.567 1.00 94.25 90 GLN A O 1
ATOM 702 N N . MET A 1 91 ? -0.673 -0.478 -11.750 1.00 96.62 91 MET A N 1
ATOM 703 C CA . MET A 1 91 ? -2.139 -0.495 -11.838 1.00 96.62 91 MET A CA 1
ATOM 704 C C . MET A 1 91 ? -2.719 -1.866 -11.474 1.00 96.62 91 MET A C 1
ATOM 706 O O . MET A 1 91 ? -3.681 -1.953 -10.711 1.00 96.62 91 MET A O 1
ATOM 710 N N . ALA A 1 92 ? -2.119 -2.953 -11.969 1.00 95.62 92 ALA A N 1
ATOM 711 C CA . ALA A 1 92 ? -2.548 -4.307 -11.619 1.00 95.62 92 ALA A CA 1
ATOM 712 C C . ALA A 1 92 ? -2.425 -4.574 -10.105 1.00 95.62 92 ALA A C 1
ATOM 714 O O . ALA A 1 92 ? -3.366 -5.068 -9.478 1.00 95.62 92 ALA A O 1
ATOM 715 N N . MET A 1 93 ? -1.305 -4.178 -9.490 1.00 95.25 93 MET A N 1
ATOM 716 C CA . MET A 1 93 ? -1.114 -4.278 -8.039 1.00 95.25 93 MET A CA 1
ATOM 717 C C . MET A 1 93 ? -2.080 -3.387 -7.254 1.00 95.25 93 MET A C 1
ATOM 719 O O . MET A 1 93 ? -2.546 -3.799 -6.194 1.00 95.25 93 MET A O 1
ATOM 723 N N . GLN A 1 94 ? -2.412 -2.194 -7.751 1.00 93.75 94 GLN A N 1
ATOM 724 C CA . GLN A 1 94 ? -3.380 -1.299 -7.117 1.00 93.75 94 GLN A CA 1
ATOM 725 C C . GLN A 1 94 ? -4.779 -1.923 -7.124 1.00 93.75 94 GLN A C 1
ATOM 727 O O . GLN A 1 94 ? -5.419 -1.999 -6.077 1.00 93.75 94 GLN A O 1
ATOM 732 N N . LYS A 1 95 ? -5.222 -2.471 -8.263 1.00 95.69 95 LYS A N 1
ATOM 733 C CA . LYS A 1 95 ? -6.490 -3.215 -8.359 1.00 95.69 95 LYS A CA 1
ATOM 734 C C . LYS A 1 95 ? -6.519 -4.399 -7.391 1.00 95.69 95 LYS A C 1
ATOM 736 O O . LYS A 1 95 ? -7.509 -4.605 -6.690 1.00 95.69 95 LYS A O 1
ATOM 741 N N . LYS A 1 96 ? -5.418 -5.151 -7.293 1.00 94.62 96 LYS A N 1
ATOM 742 C CA . LYS A 1 96 ? -5.305 -6.278 -6.357 1.00 94.62 96 LYS A CA 1
ATOM 743 C C . LYS A 1 96 ? -5.335 -5.830 -4.894 1.00 94.62 96 LYS A C 1
ATOM 745 O O . LYS A 1 96 ? -6.022 -6.455 -4.088 1.00 94.62 96 LYS A O 1
ATOM 750 N N . THR A 1 97 ? -4.625 -4.753 -4.564 1.00 93.38 97 THR A N 1
ATOM 751 C CA . THR A 1 97 ? -4.640 -4.099 -3.244 1.00 93.38 97 THR A CA 1
ATOM 752 C C . THR A 1 97 ? -6.074 -3.745 -2.862 1.00 93.38 97 THR A C 1
ATOM 754 O O . THR A 1 97 ? -6.551 -4.185 -1.823 1.00 93.38 97 THR A O 1
ATOM 757 N N . MET A 1 98 ? -6.793 -3.047 -3.744 1.00 94.94 98 MET A N 1
ATOM 758 C CA . MET A 1 98 ? -8.184 -2.642 -3.528 1.00 94.94 98 MET A CA 1
ATOM 759 C C . MET A 1 98 ? -9.114 -3.838 -3.321 1.00 94.94 98 MET A C 1
ATOM 761 O O . MET A 1 98 ? -9.850 -3.885 -2.339 1.00 94.94 98 MET A O 1
ATOM 765 N N . LYS A 1 99 ? -9.030 -4.848 -4.193 1.00 96.62 99 LYS A N 1
ATOM 766 C CA . LYS A 1 99 ? -9.836 -6.071 -4.081 1.00 96.62 99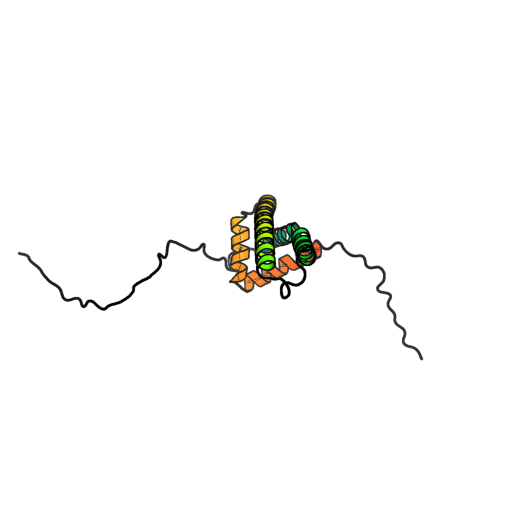 LYS A CA 1
ATOM 767 C C . LYS A 1 99 ? -9.554 -6.829 -2.780 1.00 96.62 99 LYS A C 1
ATOM 769 O O . LYS A 1 99 ? -10.474 -7.336 -2.146 1.00 96.62 99 LYS A O 1
ATOM 774 N N . THR A 1 100 ? -8.287 -6.907 -2.377 1.00 95.19 100 THR A N 1
ATOM 775 C CA . THR A 1 100 ? -7.883 -7.583 -1.135 1.00 95.19 100 THR A CA 1
ATOM 776 C C . THR A 1 100 ? -8.377 -6.820 0.085 1.00 95.19 100 THR A C 1
ATOM 778 O O . THR A 1 100 ? -8.954 -7.428 0.978 1.00 95.19 100 THR A O 1
ATOM 781 N N . MET A 1 101 ? -8.218 -5.498 0.096 1.00 95.69 101 MET A N 1
ATOM 782 C CA . MET A 1 101 ? -8.709 -4.643 1.170 1.00 95.69 101 MET A CA 1
ATOM 783 C C . MET A 1 101 ? -10.226 -4.759 1.316 1.00 95.69 101 MET A C 1
ATOM 785 O O . MET A 1 101 ? -10.693 -5.004 2.419 1.00 95.69 101 MET A O 1
ATOM 789 N N . GLN A 1 102 ? -10.988 -4.685 0.219 1.00 96.19 102 GLN A N 1
ATOM 790 C CA . GLN A 1 102 ? -12.440 -4.896 0.247 1.00 96.19 102 GLN A CA 1
ATOM 791 C C . GLN A 1 102 ? -12.807 -6.275 0.802 1.00 96.19 102 GLN A C 1
ATOM 793 O O . GLN A 1 102 ? -13.702 -6.391 1.634 1.00 96.19 102 GLN A O 1
ATOM 798 N N . LYS A 1 103 ? -12.100 -7.326 0.373 1.00 97.00 103 LYS A N 1
ATOM 799 C CA . LYS A 1 103 ? -12.325 -8.688 0.864 1.00 97.00 103 LYS A CA 1
ATOM 800 C C . LYS A 1 103 ? -12.043 -8.813 2.364 1.00 97.00 103 LYS A C 1
ATOM 802 O O . LYS A 1 103 ? -12.833 -9.424 3.072 1.00 97.00 103 LYS A O 1
ATOM 807 N N . GLU A 1 104 ? -10.928 -8.274 2.851 1.00 96.00 104 GLU A N 1
ATOM 808 C CA . GLU A 1 104 ? -10.562 -8.357 4.271 1.00 96.00 104 GLU A CA 1
ATOM 809 C C . GLU A 1 104 ? -11.403 -7.426 5.154 1.00 96.00 104 GLU A C 1
ATOM 811 O O . GLU A 1 104 ? -11.658 -7.776 6.302 1.00 96.00 104 GLU A O 1
ATOM 816 N N . ALA A 1 105 ? -11.872 -6.295 4.621 1.00 94.81 105 ALA A N 1
ATOM 817 C CA . ALA A 1 105 ? -12.807 -5.404 5.300 1.00 94.81 105 ALA A CA 1
ATOM 818 C C . ALA A 1 105 ? -14.164 -6.092 5.505 1.00 94.81 105 ALA A C 1
ATOM 820 O O . ALA A 1 105 ? -14.634 -6.183 6.637 1.00 94.81 105 ALA A O 1
ATOM 821 N N . LYS A 1 106 ? -14.710 -6.723 4.453 1.00 95.31 106 LYS A N 1
ATOM 822 C CA . LYS A 1 106 ? -15.935 -7.538 4.546 1.00 95.31 106 LYS A CA 1
ATOM 823 C C . LYS A 1 106 ? -15.822 -8.668 5.572 1.00 95.31 106 LYS A C 1
ATOM 825 O O . LYS A 1 106 ? -16.743 -8.877 6.340 1.00 95.31 106 LYS A O 1
ATOM 830 N N . LYS A 1 107 ? -14.682 -9.367 5.634 1.00 95.06 107 LYS A N 1
ATOM 831 C CA . LYS A 1 107 ? -14.430 -10.429 6.635 1.00 95.06 107 LYS A CA 1
ATOM 832 C C . LYS A 1 107 ? -14.392 -9.941 8.089 1.00 95.06 107 LYS A C 1
ATOM 834 O O . LYS A 1 107 ? -14.278 -10.764 8.991 1.00 95.06 107 LYS A O 1
ATOM 839 N N . LYS A 1 108 ? -14.329 -8.631 8.309 1.00 92.56 108 LYS A N 1
ATOM 840 C CA . LYS A 1 108 ? -14.232 -8.000 9.629 1.00 92.56 108 LYS A CA 1
ATOM 841 C C . LYS A 1 108 ? -15.404 -7.063 9.901 1.00 92.56 108 LYS A C 1
ATOM 843 O O . LYS A 1 108 ? -15.273 -6.205 10.774 1.00 92.56 108 LYS A O 1
ATOM 848 N N . ASP A 1 109 ? -16.473 -7.196 9.117 1.00 94.06 109 ASP A N 1
ATOM 849 C CA . ASP A 1 109 ? -17.686 -6.388 9.228 1.00 94.06 109 ASP A CA 1
ATOM 850 C C . ASP A 1 109 ? -17.377 -4.886 9.195 1.00 94.06 109 ASP A C 1
ATOM 852 O O . ASP A 1 109 ? -17.916 -4.084 9.953 1.00 94.06 109 ASP A O 1
ATOM 856 N N . MET A 1 110 ? -16.438 -4.504 8.323 1.00 93.00 110 MET A N 1
ATOM 857 C CA . MET A 1 110 ? -15.976 -3.132 8.167 1.00 93.00 110 MET A CA 1
ATOM 858 C C . MET A 1 110 ? -16.113 -2.682 6.713 1.00 93.00 110 MET A C 1
ATOM 860 O O . MET A 1 110 ? -15.770 -3.412 5.780 1.00 93.00 110 MET A O 1
ATOM 864 N N . ASP A 1 111 ? -16.578 -1.449 6.510 1.00 94.06 111 ASP A N 1
ATOM 865 C CA . ASP A 1 111 ? -16.636 -0.837 5.183 1.00 94.06 111 ASP A CA 1
ATOM 866 C C . ASP A 1 111 ? -15.218 -0.519 4.677 1.00 94.06 111 ASP A C 1
ATOM 868 O O . ASP A 1 111 ? -14.413 0.118 5.363 1.00 94.06 111 ASP A O 1
ATOM 872 N N . ALA A 1 112 ? -14.914 -0.925 3.444 1.00 93.44 112 ALA A N 1
ATOM 873 C CA . ALA A 1 112 ? -13.652 -0.613 2.782 1.00 93.44 112 ALA A CA 1
ATOM 874 C C . ALA A 1 112 ? -13.406 0.902 2.652 1.00 93.44 112 ALA A C 1
ATOM 876 O O . ALA A 1 112 ? -12.261 1.343 2.742 1.00 93.44 112 ALA A O 1
ATOM 877 N N . SER A 1 113 ? -14.461 1.696 2.484 1.00 93.00 113 SER A N 1
ATOM 878 C CA . SER A 1 113 ? -14.416 3.160 2.433 1.00 93.00 113 SER A CA 1
ATOM 879 C C . SER A 1 113 ? -14.012 3.740 3.787 1.00 93.00 113 SER A C 1
ATOM 881 O O . SER A 1 113 ? -13.197 4.659 3.849 1.00 93.00 113 SER A O 1
ATOM 883 N N . LYS A 1 114 ? -14.499 3.152 4.892 1.00 93.81 114 LYS A N 1
ATOM 884 C CA . LYS A 1 114 ? -14.067 3.527 6.246 1.00 93.81 114 LYS A CA 1
ATOM 885 C C . LYS A 1 114 ? -12.601 3.165 6.472 1.00 93.81 114 LYS A C 1
ATOM 887 O O . LYS A 1 114 ? -11.846 4.009 6.942 1.00 93.81 114 LYS A O 1
ATOM 892 N N . VAL A 1 115 ? -12.170 1.969 6.056 1.00 94.69 115 VAL A N 1
ATOM 893 C CA . VAL A 1 115 ? -10.748 1.570 6.098 1.00 94.69 115 VAL A CA 1
ATOM 894 C C . VAL A 1 115 ? -9.879 2.586 5.356 1.00 94.69 115 VAL A C 1
ATOM 896 O O . VAL A 1 115 ? -8.886 3.060 5.904 1.00 94.69 115 VAL A O 1
ATOM 899 N N . GLN A 1 116 ? -10.253 2.955 4.128 1.00 93.44 116 GLN A N 1
ATOM 900 C CA . GLN A 1 116 ? -9.521 3.953 3.344 1.00 93.44 116 GLN A CA 1
ATOM 901 C C . GLN A 1 116 ? -9.467 5.308 4.034 1.00 93.44 116 GLN A C 1
ATOM 903 O O . GLN A 1 116 ? -8.394 5.904 4.092 1.00 93.44 116 GLN A O 1
ATOM 908 N N . ARG A 1 117 ? -10.596 5.775 4.570 1.00 94.06 117 ARG A N 1
ATOM 909 C CA . ARG A 1 117 ? -10.678 7.057 5.269 1.00 94.06 117 ARG A CA 1
ATOM 910 C C . ARG A 1 117 ? -9.764 7.072 6.486 1.00 94.06 117 ARG A C 1
ATOM 912 O O . ARG A 1 117 ? -8.972 7.990 6.600 1.00 94.06 117 ARG A O 1
ATOM 919 N N . VAL A 1 118 ? -9.771 6.028 7.319 1.00 94.06 118 VAL A N 1
ATOM 920 C CA . VAL A 1 118 ? -8.848 5.920 8.466 1.00 94.06 118 VAL A CA 1
ATOM 921 C C . VAL A 1 118 ? -7.388 5.950 8.004 1.00 94.06 118 VAL A C 1
ATOM 923 O O . VAL A 1 118 ? -6.584 6.697 8.558 1.00 94.06 118 VAL A O 1
ATOM 926 N N . LEU A 1 119 ? -7.036 5.191 6.958 1.00 94.00 119 LEU A N 1
ATOM 927 C CA . LEU A 1 119 ? -5.675 5.183 6.406 1.00 94.00 119 LEU A CA 1
ATOM 928 C C . LEU A 1 119 ? -5.250 6.546 5.837 1.00 94.00 119 LEU A C 1
ATOM 930 O O . LEU A 1 119 ? -4.081 6.908 5.949 1.00 94.00 119 LEU A O 1
ATOM 934 N N . GLN A 1 120 ? -6.167 7.283 5.208 1.00 94.19 120 GLN A N 1
ATOM 935 C CA . GLN A 1 120 ? -5.921 8.631 4.688 1.00 94.19 120 GLN A CA 1
ATOM 936 C C . GLN A 1 120 ? -5.811 9.652 5.819 1.00 94.19 120 GLN A C 1
ATOM 938 O O . GLN A 1 120 ? -4.873 10.441 5.837 1.00 94.19 120 GLN A O 1
ATOM 943 N N . SER A 1 121 ? -6.715 9.609 6.794 1.00 94.56 121 SER A N 1
ATOM 944 C CA . SER A 1 121 ? -6.708 10.536 7.923 1.00 94.56 121 SER A CA 1
ATOM 945 C C . SER A 1 121 ? -5.487 10.338 8.821 1.00 94.56 121 SER A C 1
ATOM 947 O O . SER A 1 121 ? -4.917 11.316 9.287 1.00 94.56 121 SER A O 1
ATOM 949 N N . ALA A 1 122 ? -4.973 9.111 8.949 1.00 94.00 122 ALA A N 1
ATOM 950 C CA . ALA A 1 122 ? -3.689 8.835 9.598 1.00 94.00 122 ALA A CA 1
ATOM 951 C C . ALA A 1 122 ? -2.476 9.487 8.894 1.00 94.00 122 ALA A C 1
ATOM 953 O O . ALA A 1 122 ? -1.382 9.508 9.448 1.00 94.00 122 ALA A O 1
ATOM 954 N N . GLN A 1 123 ? -2.614 10.009 7.671 1.00 91.88 123 GLN A N 1
ATOM 955 C CA . GLN A 1 123 ? -1.550 10.802 7.038 1.00 91.88 123 GLN A CA 1
ATOM 956 C C . GLN A 1 123 ? -1.538 12.251 7.536 1.00 91.88 123 GLN A C 1
ATOM 958 O O . GLN A 1 123 ? -0.506 12.908 7.433 1.00 91.88 123 GLN A O 1
ATOM 963 N N . GLN A 1 124 ? -2.664 12.730 8.071 1.00 92.25 124 GLN A N 1
ATOM 964 C CA . GLN A 1 124 ? -2.867 14.110 8.513 1.00 92.25 124 GLN A CA 1
ATOM 965 C C . GLN A 1 124 ? -2.879 14.232 10.044 1.00 92.25 124 GLN A C 1
ATOM 967 O O . GLN A 1 124 ? -2.309 15.173 10.587 1.00 92.25 124 GLN A O 1
ATOM 972 N N . ASP A 1 125 ? -3.467 13.264 10.752 1.00 95.31 125 ASP A N 1
ATOM 973 C CA . ASP A 1 125 ? -3.483 13.200 12.214 1.00 95.31 125 ASP A CA 1
ATOM 974 C C . ASP A 1 125 ? -2.324 12.328 12.721 1.00 95.31 125 ASP A C 1
ATOM 976 O O . ASP A 1 125 ? -2.297 11.104 12.558 1.00 95.31 125 ASP A O 1
ATOM 980 N N . SER A 1 126 ? -1.349 12.974 13.363 1.00 94.25 126 SER A N 1
ATOM 981 C CA . SER A 1 126 ? -0.149 12.306 13.874 1.00 94.25 126 SER A CA 1
ATOM 982 C C . SER A 1 126 ? -0.417 11.336 15.035 1.00 94.25 126 SER A C 1
ATOM 984 O O . SER A 1 126 ? 0.321 10.359 15.195 1.00 94.25 126 SER A O 1
ATOM 986 N N . THR A 1 127 ? -1.465 11.560 15.828 1.00 96.12 127 THR A N 1
ATOM 987 C CA . THR A 1 127 ? -1.851 10.684 16.943 1.00 96.12 127 THR A CA 1
ATOM 988 C C . THR A 1 127 ? -2.512 9.423 16.403 1.00 96.12 127 THR A C 1
ATOM 990 O O . THR A 1 127 ? -2.113 8.312 16.765 1.00 96.12 127 THR A O 1
ATOM 993 N N . LEU A 1 128 ? -3.447 9.577 15.461 1.00 95.12 128 LEU A N 1
ATOM 994 C CA . LEU A 1 128 ? -4.065 8.463 14.746 1.00 95.12 128 LEU A CA 1
ATOM 995 C C . LEU A 1 128 ? -3.007 7.649 13.990 1.00 95.12 128 LEU A C 1
ATOM 997 O O . LEU A 1 128 ? -3.012 6.420 14.062 1.00 95.12 128 LEU A O 1
ATOM 1001 N N . LYS A 1 129 ? -2.045 8.324 13.344 1.00 96.50 129 LYS A N 1
ATOM 1002 C CA . LYS A 1 129 ? -0.885 7.686 12.708 1.00 96.50 129 LYS A CA 1
ATOM 1003 C C . LYS A 1 129 ? -0.122 6.792 13.674 1.00 96.50 129 LYS A C 1
ATOM 1005 O O . LYS A 1 129 ? 0.121 5.631 13.359 1.00 96.50 129 LYS A O 1
ATOM 1010 N N . LYS A 1 130 ? 0.257 7.319 14.842 1.00 97.19 130 LYS A N 1
ATOM 1011 C CA . LYS A 1 130 ? 1.032 6.578 15.848 1.00 97.19 130 LYS A CA 1
ATOM 1012 C C . LYS A 1 130 ? 0.268 5.353 16.343 1.00 97.19 130 LYS A C 1
ATOM 1014 O O . LYS A 1 130 ? 0.834 4.264 16.350 1.00 97.19 130 LYS A O 1
ATOM 1019 N N . ARG A 1 131 ? -1.013 5.507 16.697 1.00 97.25 131 ARG A N 1
ATOM 1020 C CA . ARG A 1 131 ? -1.863 4.390 17.152 1.00 97.25 131 ARG A CA 1
ATOM 1021 C C . ARG A 1 131 ? -1.977 3.307 16.080 1.00 97.25 131 ARG A C 1
ATOM 1023 O O . ARG A 1 131 ? -1.747 2.132 16.360 1.00 97.25 131 ARG A O 1
ATOM 1030 N N . LEU A 1 132 ? -2.243 3.707 14.837 1.00 96.06 132 LEU A N 1
ATOM 1031 C CA . LEU A 1 132 ? -2.339 2.784 13.712 1.00 96.06 132 LEU A CA 1
ATOM 1032 C C . LEU A 1 132 ? -1.003 2.087 13.414 1.00 96.06 132 LEU A C 1
ATOM 1034 O O . LEU A 1 132 ? -0.983 0.875 13.210 1.00 96.06 132 LEU A O 1
ATOM 1038 N N . GLU A 1 133 ? 0.116 2.812 13.407 1.00 95.88 133 GLU A N 1
ATOM 1039 C CA . GLU A 1 133 ? 1.439 2.219 13.197 1.00 95.88 133 GLU A CA 1
ATOM 1040 C C . GLU A 1 133 ? 1.794 1.202 14.283 1.00 95.88 133 GLU A C 1
ATOM 1042 O O . GLU A 1 133 ? 2.341 0.145 13.961 1.00 95.88 133 GLU A O 1
ATOM 1047 N N . THR A 1 134 ? 1.483 1.492 15.548 1.00 96.94 134 THR A N 1
ATOM 1048 C CA . THR A 1 134 ? 1.698 0.559 16.660 1.00 96.94 134 THR A CA 1
ATOM 1049 C C . THR A 1 134 ? 0.909 -0.728 16.443 1.00 96.94 134 THR A C 1
ATOM 1051 O O . THR A 1 134 ? 1.515 -1.799 16.374 1.00 96.94 134 THR A O 1
ATOM 1054 N N . ALA A 1 135 ? -0.400 -0.627 16.194 1.00 95.88 135 ALA A N 1
ATOM 1055 C CA . ALA A 1 135 ? -1.249 -1.787 15.927 1.00 95.88 135 ALA A CA 1
ATOM 1056 C C . ALA A 1 135 ? -0.780 -2.581 14.691 1.00 95.88 135 ALA A C 1
ATOM 1058 O O . ALA A 1 135 ? -0.741 -3.813 14.690 1.00 95.88 135 ALA A O 1
ATOM 1059 N N . MET A 1 136 ? -0.348 -1.891 13.629 1.00 95.56 136 MET A N 1
ATOM 1060 C CA . MET A 1 136 ? 0.213 -2.540 12.440 1.00 95.56 136 MET A CA 1
ATOM 1061 C C . MET A 1 136 ? 1.524 -3.273 12.735 1.00 95.56 136 MET A C 1
ATOM 1063 O O . MET A 1 136 ? 1.752 -4.353 12.188 1.00 95.56 136 MET A O 1
ATOM 1067 N N . ARG A 1 137 ? 2.406 -2.713 13.572 1.00 94.19 137 ARG A N 1
ATOM 1068 C CA . ARG A 1 137 ? 3.669 -3.361 13.963 1.00 94.19 137 ARG A CA 1
ATOM 1069 C C . ARG A 1 137 ? 3.414 -4.602 14.806 1.00 94.19 137 ARG A C 1
ATOM 1071 O O . ARG A 1 137 ? 4.086 -5.608 14.590 1.00 94.19 137 ARG A O 1
ATOM 1078 N N . GLU A 1 138 ? 2.475 -4.541 15.740 1.00 94.38 138 GLU A N 1
ATOM 1079 C CA . GLU A 1 138 ? 2.082 -5.684 16.569 1.00 94.38 138 GLU A CA 1
ATOM 1080 C C . GLU A 1 138 ? 1.521 -6.821 15.717 1.00 94.38 138 GLU A C 1
ATOM 1082 O O . GLU A 1 138 ? 1.999 -7.953 15.797 1.00 94.38 138 GLU A O 1
ATOM 1087 N N . GLU A 1 139 ? 0.612 -6.505 14.799 1.00 91.88 139 GLU A N 1
ATOM 1088 C CA . GLU A 1 139 ? 0.062 -7.489 13.870 1.00 91.88 139 GLU A CA 1
ATOM 1089 C C . GLU A 1 139 ? 1.123 -8.040 12.900 1.00 91.88 139 GLU A C 1
ATOM 1091 O O . GLU A 1 139 ? 1.163 -9.228 12.585 1.00 91.88 139 GLU A O 1
ATOM 1096 N N . ALA A 1 140 ? 2.039 -7.203 12.415 1.00 89.81 140 ALA A N 1
ATOM 1097 C CA . ALA A 1 140 ? 3.122 -7.679 11.561 1.00 89.81 140 ALA A CA 1
ATOM 1098 C C . ALA A 1 140 ? 4.090 -8.609 12.316 1.00 89.81 140 ALA A C 1
ATOM 1100 O O . ALA A 1 140 ? 4.657 -9.522 11.710 1.00 89.81 140 ALA A O 1
ATOM 1101 N N . LYS A 1 141 ? 4.296 -8.385 13.622 1.00 89.25 141 LYS A N 1
ATOM 1102 C CA . LYS A 1 141 ? 5.082 -9.274 14.489 1.00 89.25 141 LYS A CA 1
ATOM 1103 C C . LYS A 1 141 ? 4.358 -10.597 14.727 1.00 89.25 141 LYS A C 1
ATOM 1105 O O . LYS A 1 141 ? 5.015 -11.627 14.636 1.00 89.25 141 LYS A O 1
ATOM 1110 N N . SER A 1 142 ? 3.045 -10.586 14.964 1.00 85.56 142 SER A N 1
ATOM 1111 C CA . SER A 1 142 ? 2.264 -11.816 15.171 1.00 85.56 142 SER A CA 1
ATOM 1112 C C . SER A 1 142 ? 2.236 -12.706 13.921 1.00 85.56 142 SER A C 1
ATOM 1114 O O . SER A 1 142 ? 2.271 -13.928 14.027 1.00 85.56 142 SER A O 1
ATOM 1116 N N . GLN A 1 143 ? 2.262 -12.105 12.727 1.00 77.44 143 GLN A N 1
ATOM 1117 C CA . GLN A 1 143 ? 2.329 -12.836 11.456 1.00 77.44 143 GLN A CA 1
ATOM 1118 C C . GLN A 1 143 ? 3.742 -13.271 11.046 1.00 77.44 143 GLN A C 1
ATOM 1120 O O . GLN A 1 143 ? 3.898 -13.990 10.052 1.00 77.44 143 GLN A O 1
ATOM 1125 N N . ARG A 1 144 ? 4.798 -12.847 11.754 1.00 73.44 144 ARG A N 1
ATOM 1126 C CA . ARG A 1 144 ? 6.126 -13.416 11.511 1.00 73.44 144 ARG A CA 1
ATOM 1127 C C . ARG A 1 144 ? 6.114 -14.848 12.045 1.00 73.44 144 ARG A C 1
ATOM 1129 O O . ARG A 1 144 ? 5.863 -15.023 13.234 1.00 73.44 144 ARG A O 1
ATOM 1136 N N . PRO A 1 145 ? 6.426 -15.867 11.221 1.00 63.50 145 PRO A N 1
ATOM 1137 C CA . PRO A 1 145 ? 6.668 -17.192 11.765 1.00 63.50 145 PRO A CA 1
ATOM 1138 C C . PRO A 1 145 ? 7.755 -17.041 12.825 1.00 63.50 145 PRO A C 1
ATOM 1140 O O . PRO A 1 145 ? 8.795 -16.430 12.544 1.00 63.50 145 PRO A O 1
ATOM 1143 N N . GLN A 1 146 ? 7.493 -17.532 14.041 1.00 54.78 146 GLN A N 1
ATOM 1144 C CA . GLN A 1 146 ? 8.518 -17.657 15.066 1.00 54.78 146 GLN A CA 1
ATOM 1145 C C . GLN A 1 146 ? 9.655 -18.453 14.436 1.00 54.78 146 GLN A C 1
ATOM 1147 O O . GLN A 1 146 ? 9.607 -19.677 14.326 1.00 54.78 146 GLN A O 1
ATOM 1152 N N . ARG A 1 147 ? 10.697 -17.752 13.991 1.00 48.81 147 ARG A N 1
ATOM 1153 C CA . ARG A 1 147 ? 12.002 -18.366 13.852 1.00 48.81 147 ARG A CA 1
ATOM 1154 C C . ARG A 1 147 ? 12.388 -18.711 15.282 1.00 48.81 147 ARG A C 1
ATOM 1156 O O . ARG A 1 147 ? 12.946 -17.871 15.980 1.00 48.81 147 ARG A O 1
ATOM 1163 N N . LYS A 1 148 ? 12.042 -19.924 15.722 1.00 46.53 148 LYS A N 1
ATOM 1164 C CA . LYS A 1 148 ? 12.826 -20.647 16.719 1.00 46.53 148 LYS A CA 1
ATOM 1165 C C . LYS A 1 148 ? 14.239 -20.702 16.142 1.00 46.53 148 LYS A C 1
ATOM 1167 O O . LYS A 1 148 ? 14.568 -21.592 15.368 1.00 46.53 148 LYS A O 1
ATOM 1172 N N . GLY A 1 149 ? 15.022 -19.659 16.395 1.00 40.28 149 GLY A N 1
ATOM 1173 C CA . GLY A 1 149 ? 16.457 -19.718 16.212 1.00 40.28 149 GLY A CA 1
ATOM 1174 C C . GLY A 1 149 ? 16.984 -20.668 17.282 1.00 40.28 149 GLY A C 1
ATOM 1175 O O . GLY A 1 149 ? 16.656 -20.466 18.454 1.00 40.28 149 GLY A O 1
ATOM 1176 N N . PRO A 1 150 ? 17.732 -21.721 16.926 1.00 46.59 150 PRO A N 1
ATOM 1177 C CA . PRO A 1 150 ? 18.447 -22.489 17.924 1.00 46.59 150 PRO A CA 1
ATOM 1178 C C . PRO A 1 150 ? 19.559 -21.611 18.513 1.00 46.59 150 PRO A C 1
ATOM 1180 O O . PRO A 1 150 ? 20.299 -20.960 17.781 1.00 46.59 150 PRO A O 1
ATOM 1183 N N . GLY A 1 151 ? 19.680 -21.627 19.839 1.00 45.25 151 GLY A N 1
ATOM 1184 C CA . GLY A 1 151 ? 20.953 -21.395 20.516 1.00 45.25 151 GLY A CA 1
ATOM 1185 C C . GLY A 1 151 ? 21.402 -19.945 20.663 1.00 45.25 151 GLY A C 1
ATOM 1186 O O . GLY A 1 151 ? 22.407 -19.539 20.091 1.00 45.25 151 GLY A O 1
ATOM 1187 N N . MET A 1 152 ? 20.786 -19.223 21.597 1.00 43.09 152 MET A N 1
ATOM 1188 C CA . MET A 1 152 ? 21.543 -18.271 22.409 1.00 43.09 152 MET A CA 1
ATOM 1189 C C . MET A 1 152 ? 22.443 -19.106 23.337 1.00 43.09 152 MET A C 1
ATOM 1191 O O . MET A 1 152 ? 22.105 -19.368 24.489 1.00 43.09 152 MET A O 1
ATOM 1195 N N . LYS A 1 153 ? 23.557 -19.631 22.802 1.00 43.06 153 LYS A N 1
ATOM 1196 C CA . LYS A 1 153 ? 24.616 -20.200 23.636 1.00 43.06 153 LYS A CA 1
ATOM 1197 C C . LYS A 1 153 ? 25.284 -19.020 24.332 1.00 43.06 153 LYS A C 1
ATOM 1199 O O . LYS A 1 153 ? 26.008 -18.236 23.730 1.00 43.06 153 LYS A O 1
ATOM 1204 N N . LYS A 1 154 ? 24.949 -18.899 25.610 1.00 49.09 154 LYS A N 1
ATOM 1205 C CA . LYS A 1 154 ? 25.619 -18.117 26.641 1.00 49.09 154 LYS A CA 1
ATOM 1206 C C . LYS A 1 154 ? 27.111 -18.489 26.618 1.00 49.09 154 LYS A C 1
ATOM 1208 O O . LYS A 1 154 ? 27.498 -19.512 27.168 1.00 49.09 154 LYS A O 1
ATOM 1213 N N . GLY A 1 155 ? 27.923 -17.707 25.915 1.00 40.97 155 GLY A N 1
ATOM 1214 C CA . GLY A 1 155 ? 29.382 -17.769 25.973 1.00 40.97 155 GLY A CA 1
ATOM 1215 C C . GLY A 1 155 ? 29.877 -16.834 27.065 1.00 40.97 155 GLY A C 1
ATOM 1216 O O . GLY A 1 155 ? 30.384 -15.760 26.769 1.00 40.97 155 GLY A O 1
ATOM 1217 N N . GLY A 1 156 ? 29.642 -17.215 28.321 1.00 45.47 156 GLY A N 1
ATOM 1218 C CA . GLY A 1 156 ? 30.431 -16.708 29.437 1.00 45.47 156 GLY A CA 1
ATOM 1219 C C . GLY A 1 156 ? 31.779 -17.421 29.415 1.00 45.47 156 GLY A C 1
ATOM 1220 O O . GLY A 1 156 ? 31.818 -18.646 29.331 1.00 45.47 156 GLY A O 1
ATOM 1221 N N . GLY A 1 157 ? 32.856 -16.648 29.449 1.00 41.34 157 GLY A N 1
ATOM 1222 C CA . GLY A 1 157 ? 34.226 -17.140 29.428 1.00 41.34 157 GLY A CA 1
ATOM 1223 C C . GLY A 1 157 ? 35.183 -16.017 29.790 1.00 41.34 157 GLY A C 1
ATOM 1224 O O . GLY A 1 157 ? 35.930 -15.536 28.952 1.00 41.34 157 GLY A O 1
ATOM 1225 N N . SER A 1 158 ? 35.086 -15.553 31.033 1.00 50.09 158 SER A N 1
ATOM 1226 C CA . SER A 1 158 ? 36.197 -14.942 31.755 1.00 50.09 158 SER A CA 1
ATOM 1227 C C . SER A 1 158 ? 37.200 -16.037 32.121 1.00 50.09 158 SER A C 1
ATOM 1229 O O . SER A 1 158 ? 36.781 -17.047 32.689 1.00 50.09 158 SER A O 1
ATOM 1231 N N . GLY A 1 159 ? 38.492 -15.827 31.870 1.00 48.47 159 GLY A N 1
ATOM 1232 C CA . GLY A 1 159 ? 39.539 -16.634 32.495 1.00 48.47 159 GLY A CA 1
ATOM 1233 C C . GLY A 1 159 ? 4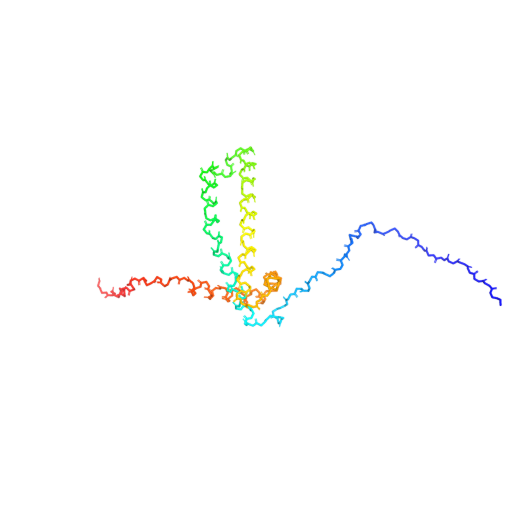0.832 -16.749 31.694 1.00 48.47 159 GLY A C 1
ATOM 1234 O O . GLY A 1 159 ? 40.897 -17.596 30.812 1.00 48.47 159 GLY A O 1
ATOM 1235 N N . GLN A 1 160 ? 41.829 -15.980 32.156 1.00 41.16 160 GLN A N 1
ATOM 1236 C CA . GLN A 1 160 ? 43.284 -16.051 31.918 1.00 41.16 160 GLN A CA 1
ATOM 1237 C C . GLN A 1 160 ? 43.814 -15.533 30.580 1.00 41.16 160 GLN A C 1
ATOM 1239 O O . GLN A 1 160 ? 43.529 -16.131 29.524 1.00 41.16 160 GLN A O 1
#

Sequence (160 aa):
MSVLLLAVAFVVPGVLAQAPQTGGQPKMLSSSDVSDEEINKVAKIAVKTQMATRKERQKLRRDMKKKYGNPQQMDSTEKAQARQEIRKKQMAMQKKTMKTMQKEAKKKDMDASKVQRVLQSAQQDSTLKKRLETAMREEAKSQRPQRKGPGMKKGGGSGQ

pLDDT: mean 81.22, std 20.75, range [36.38, 97.25]

Radius of gyration: 27.45 Å; chains: 1; bounding box: 90×81×58 Å

Secondary structure (DSSP, 8-state):
---------------S------S----PPPGGGS-HHHHHHHHHHHHHHHHHHHHHHHHHHHHHHHHH--TTT--HHHHHHHHHHHHHHHHHHHHHHHHHHHHHHHTTT--HHHHHHHHHHTTT-HHHHHHHHHHHHHHHHHTS----------------